Protein 3EUS (pdb70)

Organism: Ruegeria pomeroyi (strain ATCC 700808 / DSM 15171 / DSS-3) (NCBI:txid246200)

Radius of gyration: 15.26 Å; Cα contacts (8 Å, |Δi|>4): 222; chains: 2; bounding box: 38×33×38 Å

B-factor: mean 22.23, std 8.75, range [7.31, 57.1]

CATH classification: 1.10.260.40

Structure (mmCIF, N/CA/C/O backbone):
data_3EUS
#
_entry.id   3EUS
#
_cell.length_a   40.164
_cell.length_b   60.641
_cell.length_c   68.506
_cell.angle_alpha   90.00
_cell.angle_beta   90.00
_cell.angle_gamma   90.00
#
_symmetry.space_group_name_H-M   'P 21 21 21'
#
loop_
_entity.id
_entity.type
_entity.pdbx_description
1 polymer 'DNA-binding protein'
2 water water
#
loop_
_atom_site.group_PDB
_atom_site.id
_atom_site.type_symbol
_atom_site.label_atom_id
_atom_site.label_alt_id
_atom_site.label_comp_id
_atom_site.label_asym_id
_atom_site.label_entity_id
_atom_site.label_seq_id
_atom_site.pdbx_PDB_ins_code
_atom_site.Cartn_x
_atom_site.Cartn_y
_atom_site.Cartn_z
_atom_site.occupancy
_atom_site.B_iso_or_equiv
_atom_site.auth_seq_id
_atom_site.auth_comp_id
_atom_site.auth_asym_id
_atom_site.auth_atom_id
_atom_site.pdbx_PDB_model_num
ATOM 1 N N . GLN A 1 1 ? -14.719 41.747 11.556 1.00 32.20 -1 GLN A N 1
ATOM 2 C CA . GLN A 1 1 ? -14.167 43.086 11.164 1.00 31.87 -1 GLN A CA 1
ATOM 3 C C . GLN A 1 1 ? -14.136 44.196 12.223 1.00 32.23 -1 GLN A C 1
ATOM 4 O O . GLN A 1 1 ? -13.594 45.282 11.955 1.00 31.04 -1 GLN A O 1
ATOM 10 N N . ALA A 1 2 ? -14.648 43.917 13.423 1.00 32.30 0 ALA A N 1
ATOM 11 C CA . ALA A 1 2 ? -14.318 44.763 14.578 1.00 32.85 0 ALA A CA 1
ATOM 12 C C . ALA A 1 2 ? -12.790 45.016 14.588 1.00 33.20 0 ALA A C 1
ATOM 13 O O . ALA A 1 2 ? -12.338 46.141 14.806 1.00 33.60 0 ALA A O 1
ATOM 15 N N . MET A 1 3 ? -12.017 43.966 14.307 1.00 33.50 1 MET A N 1
ATOM 16 C CA . MET A 1 3 ? -10.546 44.052 14.305 1.00 34.14 1 MET A CA 1
ATOM 17 C C . MET A 1 3 ? -9.944 45.080 13.314 1.00 33.15 1 MET A C 1
ATOM 18 O O . MET A 1 3 ? -8.901 45.722 13.629 1.00 31.91 1 MET A O 1
ATOM 23 N N . THR A 1 4 ? -10.556 45.252 12.129 1.00 31.70 2 THR A N 1
ATOM 24 C CA . THR A 1 4 ? -9.854 46.036 11.071 1.00 31.14 2 THR A CA 1
ATOM 25 C C . THR A 1 4 ? -9.744 47.511 11.425 1.00 31.21 2 THR A C 1
ATOM 26 O O . THR A 1 4 ? -8.908 48.211 10.856 1.00 30.53 2 THR A O 1
ATOM 30 N N . LYS A 1 5 ? -10.582 47.965 12.373 1.00 31.61 3 LYS A N 1
ATOM 31 C CA . LYS A 1 5 ? -10.434 49.305 12.971 1.00 32.04 3 LYS A CA 1
ATOM 32 C C . LYS A 1 5 ? -9.025 49.472 13.644 1.00 32.61 3 LYS A C 1
ATOM 33 O O . LYS A 1 5 ? -8.498 50.586 13.707 1.00 33.14 3 LY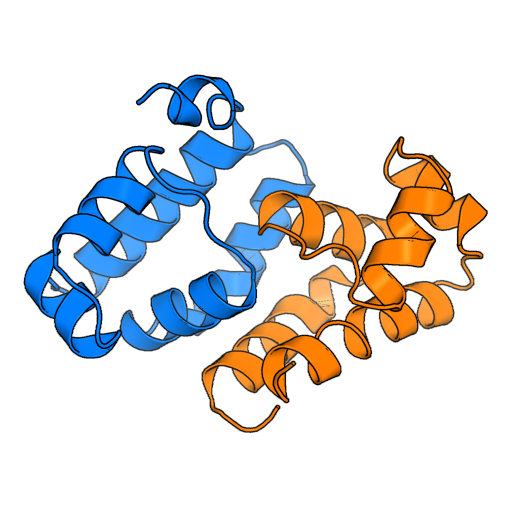S A O 1
ATOM 39 N N . THR A 1 6 ? -8.438 48.369 14.124 1.00 32.85 4 THR A N 1
ATOM 40 C CA . THR A 1 6 ? -7.030 48.301 14.641 1.00 34.30 4 THR A CA 1
ATOM 41 C C . THR A 1 6 ? -5.946 48.173 13.541 1.00 33.72 4 THR A C 1
ATOM 42 O O . THR A 1 6 ? -4.741 48.216 13.829 1.00 34.58 4 THR A O 1
ATOM 46 N N . LEU A 1 7 ? -6.381 47.966 12.297 1.00 32.95 5 LEU A N 1
ATOM 47 C CA . LEU A 1 7 ? -5.496 47.566 11.210 1.00 31.58 5 LEU A CA 1
ATOM 48 C C . LEU A 1 7 ? -5.663 48.523 10.050 1.00 30.93 5 LEU A C 1
ATOM 49 O O . LEU A 1 7 ? -5.577 48.120 8.899 1.00 31.52 5 LEU A O 1
ATOM 54 N N . ARG A 1 8 ? -5.919 49.792 10.362 1.00 29.59 6 ARG A N 1
ATOM 55 C CA . ARG A 1 8 ? -6.238 50.814 9.342 1.00 28.81 6 ARG A CA 1
ATOM 56 C C . ARG A 1 8 ? -5.086 51.757 9.034 1.00 26.65 6 ARG A C 1
ATOM 57 O O . ARG A 1 8 ? -5.253 52.681 8.264 1.00 26.78 6 ARG A O 1
ATOM 65 N N . THR A 1 9 ? -3.921 51.579 9.644 1.00 24.34 7 THR A N 1
ATOM 66 C CA . THR A 1 9 ? -2.857 52.540 9.395 1.00 23.27 7 THR A CA 1
ATOM 67 C C . THR A 1 9 ? -2.289 52.257 8.003 1.00 21.74 7 THR A C 1
ATOM 68 O O . THR A 1 9 ? -2.420 51.123 7.485 1.00 20.58 7 THR A O 1
ATOM 72 N N . PRO A 1 10 ? -1.646 53.244 7.414 1.00 21.11 8 PRO A N 1
ATOM 73 C CA . PRO A 1 10 ? -0.928 53.079 6.172 1.00 20.37 8 PRO A CA 1
ATOM 74 C C . PRO A 1 10 ? 0.001 51.885 6.184 1.00 19.00 8 PRO A C 1
ATOM 75 O O . PRO A 1 10 ? 0.161 51.212 5.152 1.00 17.04 8 PRO A O 1
ATOM 79 N N . GLU A 1 11 ? 0.629 51.621 7.339 1.00 18.55 9 GLU A N 1
ATOM 80 C CA . GLU A 1 11 ? 1.575 50.513 7.424 1.00 18.30 9 GLU A CA 1
ATOM 81 C C . GLU A 1 11 ? 0.898 49.134 7.306 1.00 18.73 9 GLU A C 1
ATOM 82 O O . GLU A 1 11 ? 1.398 48.236 6.640 1.00 16.57 9 GLU A O 1
ATOM 88 N N . HIS A 1 12 ? -0.249 48.981 7.938 1.00 19.21 10 HIS A N 1
ATOM 89 C CA . HIS A 1 12 ? -1.016 47.728 7.837 1.00 20.06 10 HIS A CA 1
ATOM 90 C C . HIS A 1 12 ? -1.523 47.497 6.436 1.00 19.70 10 HIS A C 1
ATOM 91 O O . HIS A 1 12 ? -1.477 46.373 5.921 1.00 19.16 10 HIS A O 1
ATOM 98 N N . VAL A 1 13 ? -2.034 48.556 5.838 1.00 17.96 11 VAL A N 1
ATOM 99 C CA . VAL A 1 13 ? -2.572 48.457 4.483 1.00 18.17 11 VAL A CA 1
ATOM 100 C C . VAL A 1 13 ? -1.437 48.025 3.524 1.00 17.57 11 VAL A C 1
ATOM 101 O O . VAL A 1 13 ? -1.573 47.110 2.722 1.00 16.45 11 VAL A O 1
ATOM 105 N N . TYR A 1 14 ? -0.282 48.650 3.673 1.00 16.42 12 TYR A N 1
ATOM 106 C CA . TYR A 1 14 ? 0.921 48.258 2.880 1.00 15.99 12 TYR A CA 1
ATOM 107 C C . TYR A 1 14 ? 1.354 46.819 3.144 1.00 15.46 12 TYR A C 1
ATOM 108 O O . TYR A 1 14 ? 1.625 46.070 2.228 1.00 14.50 12 TYR A O 1
ATOM 117 N N . LEU A 1 15 ? 1.442 46.421 4.399 1.00 14.81 13 LEU A N 1
ATOM 118 C CA . LEU A 1 15 ? 1.897 45.097 4.741 1.00 13.98 13 LEU A CA 1
ATOM 119 C C . LEU A 1 15 ? 0.958 44.097 4.065 1.00 14.77 13 LEU A C 1
ATOM 120 O O . LEU A 1 15 ? 1.389 43.128 3.426 1.00 12.15 13 LEU A O 1
ATOM 125 N N . CYS A 1 16 ? -0.334 44.402 4.129 1.00 13.96 14 CYS A N 1
ATOM 126 C CA . CYS A 1 16 ? -1.313 43.477 3.616 1.00 15.32 14 CYS A CA 1
ATOM 127 C C . CYS A 1 16 ? -1.189 43.362 2.134 1.00 13.89 14 CYS A C 1
ATOM 128 O O . CYS A 1 16 ? -1.340 42.262 1.604 1.00 13.58 14 CYS A O 1
ATOM 131 N N . GLN A 1 17 ? -0.938 44.486 1.467 1.00 14.37 15 GLN A N 1
ATOM 132 C CA . GLN A 1 17 ? -0.706 44.471 0.043 1.00 13.64 15 GLN A CA 1
ATOM 133 C C . GLN A 1 17 ? 0.482 43.556 -0.292 1.00 13.91 15 GLN A C 1
ATOM 134 O O . GLN A 1 17 ? 0.441 42.765 -1.245 1.00 13.19 15 GLN A O 1
ATOM 140 N N . ARG A 1 18 ? 1.569 43.719 0.433 1.00 14.70 16 ARG A N 1
ATOM 141 C CA . ARG A 1 18 ? 2.773 42.885 0.204 1.00 13.40 16 ARG A CA 1
ATOM 142 C C . ARG A 1 18 ? 2.534 41.423 0.522 1.00 12.87 16 ARG A C 1
ATOM 143 O O . ARG A 1 18 ? 3.075 40.566 -0.194 1.00 13.29 16 ARG A O 1
ATOM 151 N N . LEU A 1 19 ? 1.741 41.120 1.543 1.00 11.81 17 LEU A N 1
ATOM 152 C CA . LEU A 1 19 ? 1.440 39.701 1.862 1.00 12.90 17 LEU A CA 1
ATOM 153 C C . LEU A 1 19 ? 0.694 39.078 0.703 1.00 11.76 17 LEU A C 1
ATOM 154 O O . LEU A 1 19 ? 1.015 37.966 0.209 1.00 11.39 17 LEU A O 1
ATOM 159 N N . ARG A 1 20 ? -0.301 39.801 0.225 1.00 12.05 18 ARG A N 1
ATOM 160 C CA . ARG A 1 20 ? -1.104 39.297 -0.887 1.00 11.55 18 ARG A CA 1
ATOM 161 C C . ARG A 1 20 ? -0.253 39.185 -2.145 1.00 12.01 18 ARG A C 1
ATOM 162 O O . ARG A 1 20 ? -0.378 38.218 -2.896 1.00 13.22 18 ARG A O 1
ATOM 170 N N . GLN A 1 21 ? 0.559 40.200 -2.436 1.00 12.84 19 GLN A N 1
ATOM 171 C CA . GLN A 1 21 ? 1.327 40.180 -3.674 1.00 14.32 19 GLN A CA 1
ATOM 172 C C . GLN A 1 21 ? 2.395 39.066 -3.652 1.00 15.04 19 GLN A C 1
ATOM 173 O O . GLN A 1 21 ? 2.618 38.410 -4.684 1.00 15.25 19 GLN A O 1
ATOM 179 N N . ALA A 1 22 ? 2.986 38.795 -2.474 1.00 14.88 20 ALA A N 1
ATOM 180 C CA . ALA A 1 22 ? 3.862 37.632 -2.341 1.00 13.91 20 ALA A CA 1
ATOM 181 C C . ALA A 1 22 ? 3.133 36.339 -2.734 1.00 13.17 20 ALA A C 1
ATOM 182 O O . ALA A 1 22 ? 3.679 35.486 -3.452 1.00 14.95 20 ALA A O 1
ATOM 184 N N . ARG A 1 23 ? 1.900 36.167 -2.266 1.00 13.32 21 ARG A N 1
ATOM 185 C CA . ARG A 1 23 ? 1.156 34.964 -2.551 1.00 11.81 21 ARG A CA 1
ATOM 186 C C . ARG A 1 23 ? 0.854 34.856 -4.028 1.00 13.49 21 ARG A C 1
ATOM 187 O O . ARG A 1 23 ? 1.025 33.807 -4.614 1.00 14.45 21 ARG A O 1
ATOM 195 N N . LEU A 1 24 ? 0.332 35.945 -4.586 1.00 14.83 22 LEU A N 1
ATOM 196 C CA . LEU A 1 24 ? -0.052 36.007 -5.994 1.00 15.05 22 LEU A CA 1
ATOM 197 C C . LEU A 1 24 ? 1.188 35.838 -6.854 1.00 16.32 22 LEU A C 1
ATOM 198 O O . LEU A 1 24 ? 1.112 35.138 -7.876 1.00 14.61 22 LEU A O 1
ATOM 203 N N . ASP A 1 25 ? 2.311 36.453 -6.447 1.00 17.06 23 ASP A N 1
AT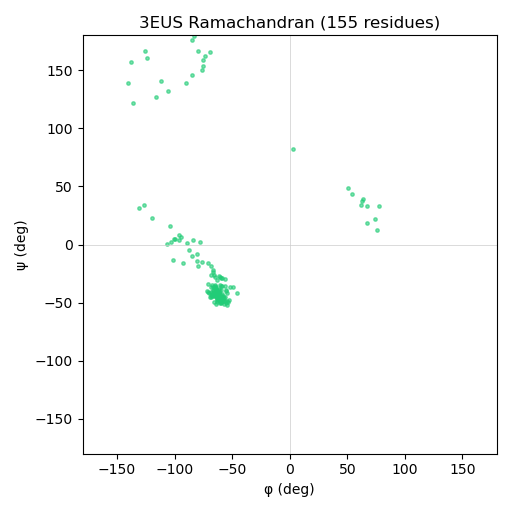OM 204 C CA . ASP A 1 25 ? 3.604 36.255 -7.172 1.00 18.08 23 ASP A CA 1
ATOM 205 C C . ASP A 1 25 ? 4.124 34.805 -7.185 1.00 18.01 23 ASP A C 1
ATOM 206 O O . ASP A 1 25 ? 4.811 34.417 -8.136 1.00 18.47 23 ASP A O 1
ATOM 211 N N . ALA A 1 26 ? 3.762 34.009 -6.176 1.00 15.81 24 ALA A N 1
ATOM 212 C CA . ALA A 1 26 ? 4.135 32.588 -6.102 1.00 15.76 24 ALA A CA 1
ATOM 213 C C . ALA A 1 26 ? 3.142 31.697 -6.811 1.00 14.92 24 ALA A C 1
ATOM 214 O O . ALA A 1 26 ? 3.326 30.481 -6.882 1.00 14.38 24 ALA A O 1
ATOM 216 N N . GLY A 1 27 ? 2.059 32.281 -7.305 1.00 14.83 25 GLY A N 1
ATOM 217 C CA . GLY A 1 27 ? 1.083 31.548 -8.064 1.00 15.10 25 GLY A CA 1
ATOM 218 C C . GLY A 1 27 ? 0.164 30.712 -7.217 1.00 14.93 25 GLY A C 1
ATOM 219 O O . GLY A 1 27 ? -0.276 29.654 -7.678 1.00 14.76 25 GLY A O 1
ATOM 220 N N . LEU A 1 28 ? -0.146 31.192 -6.009 1.00 14.09 26 LEU A N 1
ATOM 221 C CA . LEU A 1 28 ? -0.919 30.456 -5.024 1.00 14.35 26 LEU A CA 1
ATOM 222 C C . LEU A 1 28 ? -2.261 31.106 -4.822 1.00 14.29 26 LEU A C 1
ATOM 223 O O . LEU A 1 28 ? -2.330 32.337 -4.737 1.00 15.05 26 LEU A O 1
ATOM 228 N N . THR A 1 29 ? -3.304 30.270 -4.677 1.00 15.20 27 THR A N 1
ATOM 229 C CA . THR A 1 29 ? -4.604 30.740 -4.275 1.00 15.41 27 THR A CA 1
ATOM 230 C C . THR A 1 29 ? -4.541 30.928 -2.772 1.00 16.40 27 THR A C 1
ATOM 231 O O . THR A 1 29 ? -3.628 30.428 -2.131 1.00 16.08 27 THR A O 1
ATOM 235 N N . GLN A 1 30 ? -5.518 31.604 -2.187 1.00 16.06 28 GLN A N 1
ATOM 236 C CA . GLN A 1 30 ? -5.566 31.639 -0.735 1.00 16.37 28 GLN A CA 1
ATOM 237 C C . GLN A 1 30 ? -5.569 30.219 -0.092 1.00 16.67 28 GLN A C 1
ATOM 238 O O . GLN A 1 30 ? -4.856 29.987 0.889 1.00 16.58 28 GLN A O 1
ATOM 244 N N . ALA A 1 31 ? -6.327 29.291 -0.682 1.00 17.36 29 ALA A N 1
ATOM 245 C CA . ALA A 1 31 ? -6.381 27.903 -0.217 1.00 17.98 29 ALA A CA 1
ATOM 246 C C . ALA A 1 31 ? -5.015 27.206 -0.238 1.00 17.32 29 ALA A C 1
ATOM 247 O O . ALA A 1 31 ? -4.683 26.483 0.713 1.00 16.88 29 ALA A O 1
ATOM 249 N N . ASP A 1 32 ? -4.287 27.402 -1.346 1.00 16.82 30 ASP A N 1
ATOM 250 C CA . ASP A 1 32 ? -2.969 26.789 -1.599 1.00 17.17 30 ASP A CA 1
ATOM 251 C C . ASP A 1 32 ? -1.971 27.244 -0.534 1.00 16.02 30 ASP A C 1
ATOM 252 O O . ASP A 1 32 ? -1.219 26.436 0.031 1.00 16.98 30 ASP A O 1
ATOM 257 N N . LEU A 1 33 ? -2.001 28.550 -0.251 1.00 16.01 31 LEU A N 1
ATOM 258 C CA . LEU A 1 33 ? -1.113 29.139 0.724 1.00 14.77 31 LEU A CA 1
ATOM 259 C C . LEU A 1 33 ? -1.497 28.638 2.117 1.00 14.40 31 LEU A C 1
ATOM 260 O O . LEU A 1 33 ? -0.608 28.262 2.898 1.00 12.86 31 LEU A O 1
ATOM 265 N N . ALA A 1 34 ? -2.794 28.631 2.436 1.00 13.91 32 ALA A N 1
ATOM 266 C CA . ALA A 1 34 ? -3.229 28.178 3.755 1.00 14.82 32 ALA A CA 1
ATOM 267 C C . ALA A 1 34 ? -2.796 26.716 3.982 1.00 14.64 32 ALA A C 1
ATOM 268 O O . ALA A 1 34 ? -2.344 26.368 5.063 1.00 15.95 32 ALA A O 1
ATOM 270 N N . GLU A 1 35 ? -2.883 25.909 2.943 1.00 15.78 33 GLU A N 1
ATOM 271 C CA . GLU A 1 35 ? -2.526 24.479 3.045 1.00 15.90 33 GLU A CA 1
ATOM 272 C C . GLU A 1 35 ? -1.039 24.394 3.421 1.00 15.74 33 GLU A C 1
ATOM 273 O O . GLU A 1 35 ? -0.641 23.644 4.344 1.00 15.07 33 GLU A O 1
ATOM 279 N N . ARG A 1 36 ? -0.221 25.226 2.776 1.00 15.19 34 ARG A N 1
ATOM 280 C CA . ARG A 1 36 ? 1.219 25.240 3.059 1.00 16.64 34 ARG A CA 1
ATOM 281 C C . ARG A 1 36 ? 1.525 25.717 4.469 1.00 17.17 34 ARG A C 1
ATOM 282 O O . ARG A 1 36 ? 2.545 25.316 5.034 1.00 18.75 34 ARG A O 1
ATOM 290 N N . LEU A 1 37 ? 0.628 26.531 5.037 1.00 15.26 35 LEU A N 1
ATOM 291 C CA . LEU A 1 37 ? 0.808 27.045 6.376 1.00 15.06 35 LEU A CA 1
ATOM 292 C C . LEU A 1 37 ? 0.067 26.210 7.414 1.00 16.23 35 LEU A C 1
ATOM 293 O O . LEU A 1 37 ? 0.106 26.599 8.586 1.00 15.95 35 LEU A O 1
ATOM 298 N N . ASP A 1 38 ? -0.559 25.098 6.992 1.00 16.49 36 ASP A N 1
ATOM 299 C CA . ASP A 1 38 ? -1.378 24.237 7.840 1.00 18.98 36 ASP A CA 1
ATOM 300 C C . ASP A 1 38 ? -2.494 25.033 8.572 1.00 19.11 36 ASP A C 1
ATOM 301 O O . ASP A 1 38 ? -2.793 24.821 9.778 1.00 20.10 36 ASP A O 1
ATOM 306 N N . LYS A 1 39 ? -3.111 25.906 7.784 1.00 18.01 37 LYS A N 1
ATOM 307 C CA . LYS A 1 39 ? -4.164 26.818 8.201 1.00 17.48 37 LYS A CA 1
ATOM 308 C C . LYS A 1 39 ? -5.370 26.625 7.351 1.00 17.15 37 LYS A C 1
ATOM 309 O O . LYS A 1 39 ? -5.276 26.107 6.212 1.00 13.82 37 LYS A O 1
ATOM 315 N N . PRO A 1 40 ? -6.546 27.085 7.865 1.00 17.74 38 PRO A N 1
ATOM 316 C CA . PRO A 1 40 ? -7.748 27.112 7.062 1.00 18.00 38 PRO A CA 1
ATOM 317 C C . PRO A 1 40 ? -7.678 28.270 6.069 1.00 18.61 38 PRO A C 1
ATOM 318 O O . PRO A 1 40 ? -6.982 29.220 6.345 1.00 16.61 38 PRO A O 1
ATOM 322 N N . GLN A 1 41 ? -8.362 28.170 4.940 1.00 19.39 39 GLN A N 1
ATOM 323 C CA . GLN A 1 41 ? -8.336 29.240 3.937 1.00 20.99 39 GLN A CA 1
ATOM 324 C C . GLN A 1 41 ? -8.673 30.614 4.529 1.00 21.05 39 GLN A C 1
ATOM 325 O O . GLN A 1 41 ? -8.105 31.652 4.116 1.00 21.41 39 GLN A O 1
ATOM 331 N N . SER A 1 42 ? -9.606 30.612 5.484 1.00 21.21 40 SER A N 1
ATOM 332 C CA . SER A 1 42 ? -10.057 31.831 6.187 1.00 20.83 40 SER A CA 1
ATOM 333 C C . SER A 1 42 ? -8.936 32.603 6.863 1.00 20.21 40 SER A C 1
ATOM 334 O O . SER A 1 42 ? -8.997 33.825 6.948 1.00 20.13 40 SER A O 1
ATOM 337 N N . PHE A 1 43 ? -7.879 31.914 7.292 1.00 19.78 41 PHE A N 1
ATOM 338 C CA . PHE A 1 43 ? -6.722 32.590 7.848 1.00 18.13 41 PHE A CA 1
ATOM 339 C C . PHE A 1 43 ? -6.066 33.534 6.858 1.00 17.56 41 PHE A C 1
ATOM 340 O O . PHE A 1 43 ? -5.850 34.710 7.181 1.00 15.21 41 PHE A O 1
ATOM 348 N N . VAL A 1 44 ? -5.803 33.025 5.654 1.00 17.21 42 VAL A N 1
ATOM 349 C CA . VAL A 1 44 ? -5.215 33.804 4.583 1.00 16.47 42 VAL A CA 1
ATOM 350 C C . VAL A 1 44 ? -6.150 34.952 4.165 1.00 17.58 42 VAL A C 1
ATOM 351 O O . VAL A 1 44 ? -5.697 36.096 4.093 1.00 16.36 42 VAL A O 1
ATOM 355 N N . ALA A 1 45 ? -7.417 34.650 3.929 1.00 18.03 43 ALA A N 1
ATOM 356 C CA . ALA A 1 45 ? -8.376 35.716 3.550 1.00 18.83 43 ALA A CA 1
ATOM 357 C C . ALA A 1 45 ? -8.432 36.811 4.617 1.00 19.04 43 ALA A C 1
ATOM 358 O O . ALA A 1 45 ? -8.413 38.020 4.294 1.00 20.80 43 ALA A O 1
ATOM 360 N N . LYS A 1 46 ? -8.509 36.407 5.871 1.00 17.82 44 LYS A N 1
ATOM 361 C CA . LYS A 1 46 ? -8.631 37.356 6.955 1.00 19.09 44 LYS A CA 1
ATOM 362 C C . LYS A 1 46 ? -7.391 38.205 7.135 1.00 18.05 44 LYS A C 1
ATOM 363 O O . LYS A 1 46 ? -7.489 39.428 7.340 1.00 18.36 44 LYS A O 1
ATOM 369 N N . VAL A 1 47 ? -6.209 37.596 7.055 1.00 17.54 45 VAL A N 1
ATOM 370 C CA . VAL A 1 47 ? -5.008 38.393 7.153 1.00 16.80 45 VAL A CA 1
ATOM 371 C C . VAL A 1 47 ? -4.934 39.451 6.036 1.00 17.02 45 VAL A C 1
ATOM 372 O O . VAL A 1 47 ? -4.559 40.608 6.276 1.00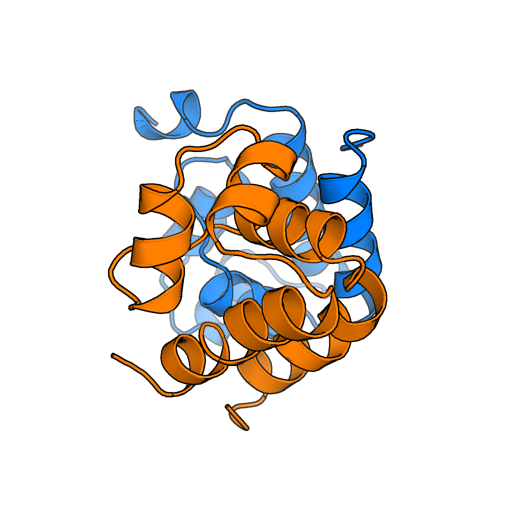 18.57 45 VAL A O 1
ATOM 376 N N . GLU A 1 48 ? -5.207 39.041 4.811 1.00 16.88 46 GLU A N 1
ATOM 377 C CA . GLU A 1 48 ? -5.128 39.936 3.652 1.00 17.74 46 GLU A CA 1
ATOM 378 C C . GLU A 1 48 ? -6.096 41.128 3.647 1.00 19.24 46 GLU A C 1
ATOM 379 O O . GLU A 1 48 ? -5.786 42.196 3.070 1.00 21.59 46 GLU A O 1
ATOM 385 N N . THR A 1 49 ? -7.255 40.943 4.259 1.00 19.72 47 THR A N 1
ATOM 386 C CA . THR A 1 49 ? -8.278 41.963 4.320 1.00 19.60 47 THR A CA 1
ATOM 387 C C . THR A 1 49 ? -8.342 42.638 5.697 1.00 19.34 47 THR A C 1
ATOM 388 O O . THR A 1 49 ? -9.332 43.295 6.025 1.00 18.29 47 THR A O 1
ATOM 392 N N . ARG A 1 50 ? -7.283 42.459 6.495 1.00 20.77 48 ARG A N 1
ATOM 393 C CA . ARG A 1 50 ? -7.050 43.206 7.722 1.00 22.10 48 ARG A CA 1
ATOM 394 C C . ARG A 1 50 ? -8.126 42.837 8.764 1.00 24.06 48 ARG A C 1
ATOM 395 O O . ARG A 1 50 ? -8.628 43.680 9.521 1.00 24.76 48 ARG A O 1
ATOM 403 N N . GLU A 1 51 ? -8.541 41.583 8.696 1.00 25.52 49 GLU A N 1
ATOM 404 C CA . GLU A 1 51 ? -9.517 40.989 9.606 1.00 26.55 49 GLU A CA 1
ATOM 405 C C . GLU A 1 51 ? -8.852 40.108 10.683 1.00 28.95 49 GLU A C 1
ATOM 406 O O . GLU A 1 51 ? -9.532 39.686 11.639 1.00 29.36 49 GLU A O 1
ATOM 412 N N . ARG A 1 52 ? -7.567 39.796 10.474 1.00 29.95 50 ARG A N 1
ATOM 413 C CA . ARG A 1 52 ? -6.720 39.142 11.479 1.00 31.42 50 ARG A CA 1
ATOM 414 C C . ARG A 1 52 ? -5.326 39.728 11.474 1.00 32.11 50 ARG A C 1
ATOM 415 O O . ARG A 1 52 ? -4.749 39.995 10.430 1.00 30.82 50 ARG A O 1
ATOM 423 N N . ARG A 1 53 ? -4.790 39.922 12.673 1.00 32.72 51 ARG A N 1
ATOM 424 C CA . ARG A 1 53 ? -3.459 40.428 12.889 1.00 32.80 51 ARG A CA 1
ATOM 425 C C . ARG A 1 53 ? -2.392 39.328 12.623 1.00 31.15 51 ARG A C 1
ATOM 426 O O . ARG A 1 53 ? -2.680 38.140 12.768 1.00 31.76 51 ARG A O 1
ATOM 434 N N . LEU A 1 54 ? -1.192 39.726 12.191 1.00 29.08 52 LEU A N 1
ATOM 435 C CA . LEU A 1 54 ? -0.090 38.760 11.937 1.00 27.65 52 LEU A CA 1
ATOM 436 C C . LEU A 1 54 ? 1.063 39.022 12.889 1.00 24.65 52 LEU A C 1
ATOM 437 O O . LEU A 1 54 ? 1.551 40.131 12.972 1.00 24.90 52 LEU A O 1
ATOM 442 N N . ASP A 1 55 ? 1.545 38.022 13.630 1.00 24.05 53 ASP A N 1
ATOM 443 C CA . ASP A 1 55 ? 2.760 38.231 14.384 1.00 22.93 53 ASP A CA 1
ATOM 444 C C . ASP A 1 55 ? 4.009 37.969 13.501 1.00 23.04 53 ASP A C 1
ATOM 445 O O . ASP A 1 55 ? 3.872 37.621 12.319 1.00 20.40 53 ASP A O 1
ATOM 450 N N . VAL A 1 56 ? 5.204 38.206 14.041 1.00 22.80 54 VAL A N 1
ATOM 451 C CA . VAL A 1 56 ? 6.446 38.079 13.269 1.00 21.95 54 VAL A CA 1
ATOM 452 C C . VAL A 1 56 ? 6.693 36.638 12.812 1.00 22.37 54 VAL A C 1
ATOM 453 O O . VAL A 1 56 ? 7.195 36.410 11.713 1.00 20.62 54 VAL A O 1
ATOM 457 N N . ILE A 1 57 ? 6.365 35.661 13.667 1.00 19.63 55 ILE A N 1
ATOM 458 C CA . ILE A 1 57 ? 6.662 34.281 13.383 1.00 20.55 55 ILE A CA 1
ATOM 459 C C . ILE A 1 57 ? 5.724 33.843 12.231 1.00 19.79 55 ILE A C 1
ATOM 460 O O . ILE A 1 57 ? 6.178 33.170 11.268 1.00 16.81 55 ILE A O 1
ATOM 465 N N . GLU A 1 58 ? 4.453 34.261 12.305 1.00 18.01 56 GLU A N 1
ATOM 466 C CA . GLU A 1 58 ? 3.458 33.954 11.251 1.00 18.10 56 GLU A CA 1
ATOM 467 C C . GLU A 1 58 ? 3.937 34.638 9.939 1.00 16.09 56 GLU A C 1
ATOM 468 O O . GLU A 1 58 ? 3.842 34.053 8.869 1.00 15.76 56 GLU A O 1
ATOM 474 N N . PHE A 1 59 ? 4.449 35.871 10.021 1.00 16.93 57 PHE A N 1
ATOM 475 C CA . PHE A 1 59 ? 4.974 36.560 8.849 1.00 16.74 57 PHE A CA 1
ATOM 476 C C . PHE A 1 59 ? 6.114 35.784 8.222 1.00 16.49 57 PHE A C 1
ATOM 477 O O . PHE A 1 59 ? 6.191 35.643 6.993 1.00 15.81 57 PHE A O 1
ATOM 485 N N . ALA A 1 60 ? 7.086 35.378 9.034 1.00 16.28 58 ALA A N 1
ATOM 486 C CA . ALA A 1 60 ? 8.200 34.583 8.540 1.00 16.33 58 ALA A CA 1
ATOM 487 C C . ALA A 1 60 ? 7.686 33.362 7.792 1.00 15.60 58 ALA A C 1
ATOM 488 O O . ALA A 1 60 ? 8.174 33.047 6.692 1.00 15.67 58 ALA A O 1
ATOM 490 N N . LYS A 1 61 ? 6.731 32.630 8.378 1.00 15.93 59 LYS A N 1
ATOM 491 C CA . LYS A 1 61 ? 6.274 31.419 7.746 1.00 15.79 59 LYS A CA 1
ATOM 492 C C . LYS A 1 61 ? 5.535 31.706 6.417 1.00 13.40 59 LYS A C 1
ATOM 493 O O . LYS A 1 61 ? 5.655 30.967 5.444 1.00 14.41 59 LYS A O 1
ATOM 499 N N . TRP A 1 62 ? 4.734 32.733 6.424 1.00 13.59 60 TRP A N 1
ATOM 500 C CA . TRP A 1 62 ? 3.945 33.167 5.209 1.00 13.15 60 TRP A CA 1
ATOM 501 C C . TRP A 1 62 ? 4.942 33.502 4.095 1.00 12.80 60 TRP A C 1
ATOM 502 O O . TRP A 1 62 ? 4.815 33.056 2.961 1.00 12.86 60 TRP A O 1
ATOM 513 N N . MET A 1 63 ? 5.944 34.326 4.408 1.00 14.40 61 MET A N 1
ATOM 514 C CA . MET A 1 63 ? 6.875 34.758 3.386 1.00 13.23 61 MET A CA 1
ATOM 515 C C . MET A 1 63 ? 7.704 33.595 2.858 1.00 14.14 61 MET A C 1
ATOM 516 O O . MET A 1 63 ? 7.936 33.506 1.684 1.00 13.42 61 MET A O 1
ATOM 521 N N . ALA A 1 64 ? 8.121 32.687 3.732 1.00 13.98 62 ALA A N 1
ATOM 522 C CA . ALA A 1 64 ? 8.805 31.482 3.302 1.00 14.10 62 ALA A CA 1
ATOM 523 C C . ALA A 1 64 ? 7.954 30.586 2.437 1.00 12.45 62 ALA A C 1
ATOM 524 O O . ALA A 1 64 ? 8.470 30.000 1.465 1.00 12.94 62 ALA A O 1
ATOM 526 N N . ALA A 1 65 ? 6.692 30.453 2.775 1.00 13.22 63 ALA A N 1
ATOM 527 C CA . ALA A 1 65 ? 5.753 29.629 1.970 1.00 14.47 63 ALA A CA 1
ATOM 528 C C . ALA A 1 65 ? 5.504 30.237 0.597 1.00 13.84 63 ALA A C 1
ATOM 529 O O . ALA A 1 65 ? 5.165 29.516 -0.335 1.00 14.23 63 ALA A O 1
ATOM 531 N N . CYS A 1 66 ? 5.701 31.545 0.481 1.00 15.08 64 CYS A N 1
ATOM 532 C CA . CYS A 1 66 ? 5.564 32.262 -0.794 1.00 14.91 64 CYS A CA 1
ATOM 533 C C . CYS A 1 66 ? 6.891 32.425 -1.472 1.00 14.89 64 CYS A C 1
ATOM 534 O O . CYS A 1 66 ? 6.949 33.100 -2.477 1.00 16.72 64 CYS A O 1
ATOM 537 N N . GLU A 1 67 ? 7.942 31.793 -0.960 1.00 14.91 65 GLU A N 1
ATOM 538 C CA . GLU A 1 67 ? 9.310 31.921 -1.518 1.00 16.37 65 GLU A CA 1
ATOM 539 C C . GLU A 1 67 ? 9.667 33.402 -1.680 1.00 16.07 65 GLU A C 1
ATOM 540 O O . GLU A 1 67 ? 10.093 33.858 -2.735 1.00 15.64 65 GLU A O 1
ATOM 546 N N . GLY A 1 68 ? 9.432 34.170 -0.630 1.00 14.65 66 GLY A N 1
ATOM 547 C CA . GLY A 1 68 ? 9.665 35.601 -0.697 1.00 15.52 66 GLY A CA 1
ATOM 548 C C . GLY A 1 68 ? 10.474 36.077 0.466 1.00 14.66 66 GLY A C 1
ATOM 549 O O . GLY A 1 68 ? 10.384 37.250 0.838 1.00 15.23 66 GLY A O 1
ATOM 550 N N . LEU A 1 69 ? 11.362 35.231 0.967 1.00 14.82 67 LEU A N 1
ATOM 551 C CA . LEU A 1 69 ? 12.224 35.661 2.084 1.00 15.07 67 LEU A CA 1
ATOM 552 C C . LEU A 1 69 ? 13.194 36.743 1.547 1.00 15.75 67 LEU A C 1
ATOM 553 O O . LEU A 1 69 ? 13.555 37.653 2.277 1.00 17.42 67 LEU A O 1
ATOM 558 N N . ASP A 1 70 ? 13.476 36.708 0.248 1.00 14.69 68 ASP A N 1
ATOM 559 C CA . ASP A 1 70 ? 14.327 37.759 -0.389 1.00 15.74 68 ASP A CA 1
ATOM 560 C C . ASP A 1 70 ? 13.812 39.223 -0.321 1.00 16.20 68 ASP A C 1
ATOM 561 O O . ASP A 1 70 ? 14.652 40.159 -0.345 1.00 17.09 68 ASP A O 1
ATOM 566 N N . VAL A 1 71 ? 12.502 39.412 -0.243 1.00 15.19 69 VAL A N 1
ATOM 567 C CA . VAL A 1 71 ? 11.909 40.753 -0.150 1.00 15.29 69 VAL A CA 1
ATOM 568 C C . VAL A 1 71 ? 11.488 41.163 1.266 1.00 15.52 69 VAL A C 1
ATOM 569 O O . VAL A 1 71 ? 10.991 42.284 1.478 1.00 15.05 69 VAL A O 1
ATOM 573 N N . VAL A 1 72 ? 11.792 40.314 2.238 1.00 16.25 70 VAL A N 1
ATOM 574 C CA . VAL A 1 72 ? 11.491 40.610 3.645 1.00 16.81 70 VAL A CA 1
ATOM 575 C C . VAL A 1 72 ? 12.153 41.958 4.062 1.00 17.51 70 VAL A C 1
ATOM 576 O O . VAL A 1 72 ? 11.509 42.820 4.652 1.00 18.85 70 VAL A O 1
ATOM 580 N N . SER A 1 73 ? 13.449 42.124 3.746 1.00 17.45 71 SER A N 1
ATOM 581 C CA . SER A 1 73 ? 14.172 43.314 4.202 1.00 17.28 71 SER A CA 1
ATOM 582 C C . SER A 1 73 ? 13.494 44.592 3.649 1.00 16.16 71 SER A C 1
ATOM 583 O O . SER A 1 73 ? 13.321 45.576 4.350 1.00 14.97 71 SER A O 1
ATOM 586 N N . GLU A 1 74 ? 13.121 44.563 2.383 1.00 15.66 72 GLU A N 1
ATOM 587 C CA . GLU A 1 74 ? 12.457 45.686 1.731 1.00 16.30 72 GLU A CA 1
ATOM 588 C C . GLU A 1 74 ? 11.107 46.010 2.376 1.00 15.30 72 GLU A C 1
ATOM 589 O O . GLU A 1 74 ? 10.837 47.157 2.618 1.00 15.13 72 GLU A O 1
ATOM 595 N N . ILE A 1 75 ? 10.292 44.992 2.588 1.00 15.81 73 ILE A N 1
ATOM 596 C CA . ILE A 1 75 ? 8.956 45.147 3.243 1.00 15.35 73 ILE A CA 1
ATOM 597 C C . ILE A 1 75 ? 9.109 45.840 4.625 1.00 16.15 73 ILE A C 1
ATOM 598 O O . ILE A 1 75 ? 8.495 46.876 4.894 1.00 16.10 73 ILE A O 1
ATOM 603 N N . VAL A 1 76 ? 10.017 45.314 5.442 1.00 15.69 74 VAL A N 1
ATOM 604 C CA . VAL A 1 76 ? 10.180 45.766 6.818 1.00 15.99 74 VAL A CA 1
ATOM 605 C C . VAL A 1 76 ? 10.797 47.169 6.851 1.00 15.86 74 VAL A C 1
ATOM 606 O O . VAL A 1 76 ? 10.321 48.037 7.567 1.00 15.69 74 VAL A O 1
ATOM 610 N N . ALA A 1 77 ? 11.792 47.444 5.989 1.00 16.39 75 ALA A N 1
ATOM 611 C CA . ALA A 1 77 ? 12.374 48.780 5.927 1.00 17.44 75 ALA A CA 1
ATOM 612 C C . ALA A 1 77 ? 11.352 49.816 5.464 1.00 17.89 75 ALA A C 1
ATOM 613 O O . ALA A 1 77 ? 11.369 50.952 5.935 1.00 18.96 75 ALA A O 1
ATOM 615 N N . THR A 1 78 ? 10.523 49.433 4.487 1.00 18.03 76 THR A N 1
ATOM 616 C CA . THR A 1 78 ? 9.500 50.364 3.945 1.00 18.30 76 THR A CA 1
ATOM 617 C C . THR A 1 78 ? 8.480 50.685 5.033 1.00 18.61 76 THR A C 1
ATOM 618 O O . THR A 1 78 ? 8.107 51.882 5.241 1.00 17.74 76 THR A O 1
ATOM 622 N N . ILE A 1 79 ? 8.043 49.648 5.758 1.00 19.56 77 ILE A N 1
ATOM 623 C CA . ILE A 1 79 ? 7.142 49.866 6.897 1.00 19.56 77 ILE A CA 1
ATOM 624 C C . ILE A 1 79 ? 7.790 50.811 7.892 1.00 20.61 77 ILE A C 1
ATOM 625 O O . ILE A 1 79 ? 7.125 51.794 8.306 1.00 21.36 77 ILE A O 1
ATOM 630 N N . ALA A 1 80 ? 9.083 50.588 8.214 1.00 20.50 78 ALA A N 1
ATOM 631 C CA . ALA A 1 80 ? 9.818 51.337 9.251 1.00 21.42 78 ALA A CA 1
ATOM 632 C C . ALA A 1 80 ? 9.936 52.835 8.969 1.00 23.69 78 ALA A C 1
ATOM 633 O O . ALA A 1 80 ? 9.817 53.664 9.890 1.00 23.79 78 ALA A O 1
ATOM 635 N N . GLU A 1 81 ? 10.140 53.163 7.706 1.00 24.65 79 GLU A N 1
ATOM 636 C CA . GLU A 1 81 ? 10.375 54.520 7.283 1.00 27.70 79 GLU A CA 1
ATOM 637 C C . GLU A 1 81 ? 9.088 55.382 7.251 1.00 30.16 79 GLU A C 1
ATOM 638 O O . GLU A 1 81 ? 9.166 56.586 7.193 1.00 30.02 79 GLU A O 1
ATOM 644 N N . GLY A 1 82 ? 7.917 54.770 7.295 1.00 34.07 80 GLY A N 1
ATOM 645 C CA . GLY A 1 82 ? 6.678 55.539 7.213 1.00 37.85 80 GLY A CA 1
ATOM 646 C C . GLY A 1 82 ? 6.417 56.054 5.805 1.00 40.50 80 GLY A C 1
ATOM 647 O O . GLY A 1 82 ? 5.662 57.018 5.609 1.00 42.23 80 GLY A O 1
ATOM 648 N N . ARG A 1 83 ? 7.037 55.399 4.853 1.00 43.57 81 ARG A N 1
ATOM 649 C CA . ARG A 1 83 ? 6.840 55.654 3.464 1.00 45.69 81 ARG A CA 1
ATOM 650 C C . ARG A 1 83 ? 5.748 54.671 3.089 1.00 47.00 81 ARG A C 1
ATOM 651 O O . ARG A 1 83 ? 5.057 54.807 2.073 1.00 47.47 81 ARG A O 1
ATOM 659 N N . ALA A 1 84 ? 5.568 53.709 3.993 1.00 47.85 82 ALA A N 1
ATOM 660 C CA . ALA A 1 84 ? 4.483 52.741 3.936 1.00 48.36 82 ALA A CA 1
ATOM 661 C C . ALA A 1 84 ? 3.671 52.954 2.680 1.00 48.89 82 ALA A C 1
ATOM 662 O O . ALA A 1 84 ? 2.627 53.606 2.695 1.00 48.76 82 ALA A O 1
ATOM 664 N N . GLN A 1 85 ? 4.169 52.398 1.587 1.00 49.65 83 GLN A N 1
ATOM 665 C CA . GLN A 1 85 ? 3.541 52.580 0.285 1.00 49.82 83 GLN A CA 1
ATOM 666 C C . GLN A 1 85 ? 2.255 51.765 0.127 1.00 49.76 83 GLN A C 1
ATOM 667 O O . GLN A 1 85 ? 1.154 52.285 0.068 1.00 49.42 83 GLN A O 1
ATOM 673 N N . ARG B 1 8 ? 5.005 29.353 24.286 1.00 36.05 6 ARG B N 1
ATOM 674 C CA . ARG B 1 8 ? 6.497 29.297 24.416 1.00 35.41 6 ARG B CA 1
ATOM 675 C C . ARG B 1 8 ? 7.081 28.396 23.331 1.00 33.93 6 ARG B C 1
ATOM 676 O O . ARG B 1 8 ? 6.822 27.180 23.317 1.00 33.29 6 ARG B O 1
ATOM 684 N N . THR B 1 9 ? 7.814 28.988 22.393 1.00 31.59 7 THR B N 1
ATOM 685 C CA . THR B 1 9 ? 8.364 28.233 21.292 1.00 30.55 7 THR B CA 1
ATOM 686 C C . THR B 1 9 ? 9.778 28.680 21.029 1.00 30.86 7 THR B C 1
ATOM 687 O O . THR B 1 9 ? 10.151 29.803 21.402 1.00 29.11 7 THR B O 1
ATOM 691 N N . PRO B 1 10 ? 10.579 27.802 20.394 1.00 30.52 8 PRO B N 1
ATOM 692 C CA . PRO B 1 10 ? 11.917 28.252 19.996 1.00 30.21 8 PRO B CA 1
ATOM 693 C C . PRO B 1 10 ? 11.895 29.524 19.126 1.00 28.08 8 PRO B C 1
ATOM 694 O O . PRO B 1 10 ? 12.758 30.376 19.302 1.00 27.99 8 PRO B O 1
ATOM 698 N N . GLU B 1 11 ? 10.945 29.641 18.206 1.00 26.45 9 GLU B N 1
ATOM 699 C CA . GLU B 1 11 ? 10.911 30.801 17.305 1.00 25.50 9 GLU B CA 1
ATOM 700 C C . GLU B 1 11 ? 10.686 32.088 18.107 1.00 24.59 9 GLU B C 1
ATOM 701 O O . GLU B 1 11 ? 11.407 33.089 17.915 1.00 21.43 9 GLU B O 1
ATOM 707 N N . HIS B 1 12 ? 9.706 32.043 19.002 1.00 23.34 10 HIS B N 1
ATOM 708 C CA . HIS B 1 12 ? 9.441 33.215 19.879 1.00 23.90 10 HIS B CA 1
ATOM 709 C C . HIS B 1 12 ? 10.617 33.489 20.840 1.00 22.46 10 HIS B C 1
ATOM 710 O O . HIS B 1 12 ? 10.966 34.633 21.122 1.00 21.05 10 HIS B O 1
ATOM 717 N N . VAL B 1 13 ? 11.257 32.439 21.348 1.00 21.60 11 VAL B N 1
AT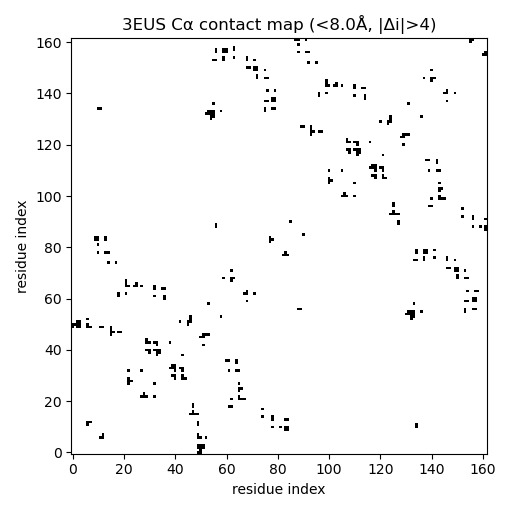OM 718 C CA . VAL B 1 13 ? 12.395 32.645 22.246 1.00 21.66 11 VAL B CA 1
ATOM 719 C C . VAL B 1 13 ? 13.599 33.239 21.475 1.00 21.45 11 VAL B C 1
ATOM 720 O O . VAL B 1 13 ? 14.252 34.176 21.938 1.00 20.94 11 VAL B O 1
ATOM 724 N N . TYR B 1 14 ? 13.853 32.709 20.290 1.00 19.62 12 TYR B N 1
ATOM 725 C CA . TYR B 1 14 ? 14.902 33.235 19.391 1.00 18.85 12 TYR B CA 1
ATOM 726 C C . TYR B 1 14 ? 14.596 34.706 19.006 1.00 17.52 12 TYR B C 1
ATOM 727 O O . TYR B 1 14 ? 15.462 35.554 19.094 1.00 18.26 12 TYR B O 1
ATOM 736 N N . LEU B 1 15 ? 13.378 34.980 18.606 1.00 17.57 13 LEU B N 1
ATOM 737 C CA . LEU B 1 15 ? 12.981 36.385 18.274 1.00 17.12 13 LEU B CA 1
ATOM 738 C C . LEU B 1 15 ? 13.287 37.340 19.417 1.00 17.11 13 LEU B C 1
ATOM 739 O O . LEU B 1 15 ? 13.938 38.377 19.243 1.00 16.48 13 LEU B O 1
ATOM 744 N N A CYS B 1 16 ? 12.844 37.005 20.617 0.50 17.73 14 CYS B N 1
ATOM 745 N N B CYS B 1 16 ? 12.802 36.971 20.588 0.50 17.83 14 CYS B N 1
ATOM 746 C CA A CYS B 1 16 ? 13.093 37.901 21.756 0.50 18.35 14 CYS B CA 1
ATOM 747 C CA B CYS B 1 16 ? 13.037 37.733 21.805 0.50 18.72 14 CYS B CA 1
ATOM 748 C C A CYS B 1 16 ? 14.588 38.077 22.044 0.50 18.48 14 CYS B C 1
ATOM 749 C C B CYS B 1 16 ? 14.533 38.038 22.025 0.50 18.63 14 CYS B C 1
ATOM 750 O O A CYS B 1 16 ? 15.034 39.174 22.418 0.50 17.28 14 CYS B O 1
ATOM 751 O O B CYS B 1 16 ? 14.916 39.180 22.328 0.50 17.56 14 CYS B O 1
ATOM 756 N N . GLN B 1 17 ? 15.374 37.017 21.835 1.00 18.49 15 GLN B N 1
ATOM 757 C CA . GLN B 1 17 ? 16.814 37.113 21.981 1.00 19.43 15 GLN B CA 1
ATOM 758 C C . GLN B 1 17 ? 17.374 38.135 21.040 1.00 18.46 15 GLN B C 1
ATOM 759 O O . GLN B 1 17 ? 18.160 38.997 21.435 1.00 17.91 15 GLN B O 1
ATOM 765 N N . ARG B 1 18 ? 16.942 38.036 19.781 1.00 18.43 16 ARG B N 1
ATOM 766 C CA . ARG B 1 18 ? 17.463 38.920 18.734 1.00 17.84 16 ARG B CA 1
ATOM 767 C C . ARG B 1 18 ? 17.017 40.359 18.952 1.00 16.96 16 ARG B C 1
ATOM 768 O O . ARG B 1 18 ? 17.789 41.287 18.677 1.00 16.83 16 ARG B O 1
ATOM 776 N N . LEU B 1 19 ? 15.781 40.549 19.429 1.00 16.45 17 LEU B N 1
ATOM 777 C CA . LEU B 1 19 ? 15.271 41.888 19.763 1.00 14.53 17 LEU B CA 1
ATOM 778 C C . LEU B 1 19 ? 16.084 42.570 20.842 1.00 14.90 17 LEU B C 1
ATOM 779 O O . LEU B 1 19 ? 16.482 43.743 20.698 1.00 16.30 17 LEU B O 1
ATOM 784 N N . ARG B 1 20 ? 16.376 41.831 21.911 1.00 15.39 18 ARG B N 1
ATOM 785 C CA . ARG B 1 20 ? 17.182 42.331 23.007 1.00 16.85 18 ARG B CA 1
ATOM 786 C C . ARG B 1 20 ? 18.613 42.624 22.531 1.00 16.43 18 ARG B C 1
ATOM 787 O O . ARG B 1 20 ? 19.174 43.654 22.867 1.00 16.35 18 ARG B O 1
ATOM 795 N N . GLN B 1 21 ? 19.167 41.713 21.736 1.00 17.33 19 GLN B N 1
ATOM 796 C CA . GLN B 1 21 ? 20.542 41.852 21.261 1.00 17.38 19 GLN B CA 1
ATOM 797 C C . GLN B 1 21 ? 20.674 43.047 20.320 1.00 17.25 19 GLN B C 1
ATOM 798 O O . GLN B 1 21 ? 21.681 43.773 20.381 1.00 17.82 19 GLN B O 1
ATOM 804 N N . ALA B 1 22 ? 19.659 43.294 19.508 1.00 16.81 20 ALA B N 1
ATOM 805 C CA . ALA B 1 22 ? 19.667 44.490 18.677 1.00 15.76 20 ALA B CA 1
ATOM 806 C C . ALA B 1 22 ? 19.692 45.743 19.552 1.00 16.14 20 ALA B C 1
ATOM 807 O O . ALA B 1 22 ? 20.420 46.702 19.233 1.00 17.30 20 ALA B O 1
ATOM 809 N N . ARG B 1 23 ? 18.919 45.763 20.628 1.00 15.85 21 ARG B N 1
ATOM 810 C CA . ARG B 1 23 ? 18.897 46.905 21.530 1.00 16.11 21 ARG B CA 1
ATOM 811 C C . ARG B 1 23 ? 20.279 47.081 22.172 1.00 16.97 21 ARG B C 1
ATOM 812 O O . ARG B 1 23 ? 20.801 48.184 22.225 1.00 16.47 21 ARG B O 1
ATOM 820 N N . LEU B 1 24 ? 20.845 45.978 22.623 1.00 17.29 22 LEU B N 1
ATOM 821 C CA . LEU B 1 24 ? 22.114 46.015 23.364 1.00 18.34 22 LEU B CA 1
ATOM 822 C C . LEU B 1 24 ? 23.211 46.444 22.398 1.00 19.20 22 LEU B C 1
ATOM 823 O O . LEU B 1 24 ? 24.048 47.274 22.749 1.00 19.86 22 LEU B O 1
ATOM 828 N N . ASP B 1 25 ? 23.187 45.887 21.185 1.00 19.94 23 ASP B N 1
ATOM 829 C CA . ASP B 1 25 ? 24.145 46.251 20.131 1.00 20.12 23 ASP B CA 1
ATOM 830 C C . ASP B 1 25 ? 24.080 47.741 19.756 1.00 20.77 23 ASP B C 1
ATOM 831 O O . ASP B 1 25 ? 25.098 48.311 19.353 1.00 21.85 23 ASP B O 1
ATOM 836 N N . ALA B 1 26 ? 22.920 48.381 19.901 1.00 20.56 24 ALA B N 1
ATOM 837 C CA . ALA B 1 26 ? 22.785 49.814 19.661 1.00 20.08 24 ALA B CA 1
ATOM 838 C C . ALA B 1 26 ? 23.177 50.669 20.875 1.00 20.21 24 ALA B C 1
ATOM 839 O O . ALA B 1 26 ? 22.990 51.874 20.849 1.00 20.03 24 ALA B O 1
ATOM 841 N N . GLY B 1 27 ? 23.655 50.046 21.946 1.00 19.77 25 GLY B N 1
ATOM 842 C CA . GLY B 1 27 ? 24.001 50.755 23.174 1.00 19.17 25 GLY B CA 1
ATOM 843 C C . GLY B 1 27 ? 22.819 51.449 23.807 1.00 18.95 25 GLY B C 1
ATOM 844 O O . GLY B 1 27 ? 22.970 52.524 24.404 1.00 17.55 25 GLY B O 1
ATOM 845 N N . LEU B 1 28 ? 21.626 50.846 23.677 1.00 18.59 26 LEU B N 1
ATOM 846 C CA . LEU B 1 28 ? 20.388 51.475 24.142 1.00 18.20 26 LEU B CA 1
ATOM 847 C C . LEU B 1 28 ? 19.949 50.768 25.405 1.00 18.67 26 LEU B C 1
ATOM 848 O O . LEU B 1 28 ? 19.979 49.503 25.480 1.00 18.09 26 LEU B O 1
ATOM 853 N N . THR B 1 29 ? 19.615 51.579 26.423 1.00 17.59 27 THR B N 1
ATOM 854 C CA . THR B 1 29 ? 18.841 51.099 27.558 1.00 18.20 27 THR B CA 1
ATOM 855 C C . THR B 1 29 ? 17.411 50.789 27.117 1.00 17.82 27 THR B C 1
ATOM 856 O O . THR B 1 29 ? 16.967 51.220 26.029 1.00 17.79 27 THR B O 1
ATOM 860 N N . GLN B 1 30 ? 16.673 50.072 27.970 1.00 18.69 28 GLN B N 1
ATOM 861 C CA . GLN B 1 30 ? 15.276 49.785 27.636 1.00 18.41 28 GLN B CA 1
ATOM 862 C C . GLN B 1 30 ? 14.545 51.112 27.531 1.00 17.72 28 GLN B C 1
ATOM 863 O O . GLN B 1 30 ? 13.752 51.279 26.637 1.00 18.74 28 GLN B O 1
ATOM 869 N N . ALA B 1 31 ? 14.847 52.078 28.415 1.00 19.05 29 ALA B N 1
ATOM 870 C CA . ALA B 1 31 ? 14.196 53.400 28.356 1.00 18.34 29 ALA B CA 1
ATOM 871 C C . ALA B 1 31 ? 14.531 54.189 27.071 1.00 18.79 29 ALA B C 1
ATOM 872 O O . ALA B 1 31 ? 13.676 54.843 26.482 1.00 19.85 29 ALA B O 1
ATOM 874 N N . ASP B 1 32 ? 15.759 54.081 26.589 1.00 19.82 30 ASP B N 1
ATOM 875 C CA . ASP B 1 32 ? 16.199 54.794 25.377 1.00 19.36 30 ASP B CA 1
ATOM 876 C C . ASP B 1 32 ? 15.464 54.280 24.150 1.00 18.66 30 ASP B C 1
ATOM 877 O O . ASP B 1 32 ? 14.991 55.057 23.311 1.00 17.03 30 ASP B O 1
ATOM 882 N N . LEU B 1 33 ? 15.340 52.956 24.070 1.00 18.20 31 LEU B N 1
ATOM 883 C CA . LEU B 1 33 ? 14.625 52.345 22.995 1.00 18.91 31 LEU B CA 1
ATOM 884 C C . LEU B 1 33 ? 13.153 52.742 23.022 1.00 19.67 31 LEU B C 1
ATOM 885 O O . LEU B 1 33 ? 12.594 53.130 22.008 1.00 20.00 31 LEU B O 1
ATOM 890 N N . ALA B 1 34 ? 12.526 52.682 24.192 1.00 21.38 32 ALA B N 1
ATOM 891 C CA . ALA B 1 34 ? 11.126 53.115 24.319 1.00 22.17 32 ALA B CA 1
ATOM 892 C C . ALA B 1 34 ? 10.884 54.550 23.849 1.00 21.56 32 ALA B C 1
ATOM 893 O O . ALA B 1 34 ? 9.890 54.861 23.176 1.00 22.18 32 ALA B O 1
ATOM 895 N N . GLU B 1 35 ? 11.807 55.434 24.163 1.00 22.30 33 GLU B N 1
ATOM 896 C CA . GLU B 1 35 ? 11.709 56.808 23.694 1.00 21.98 33 GLU B CA 1
ATOM 897 C C . GLU B 1 35 ? 11.737 56.878 22.166 1.00 20.90 33 GLU B C 1
ATOM 898 O O . GLU B 1 35 ? 10.909 57.552 21.562 1.00 19.15 33 GLU B O 1
ATOM 904 N N . ARG B 1 36 ? 12.652 56.135 21.536 1.00 19.62 34 ARG B N 1
ATOM 905 C CA . ARG B 1 36 ? 12.708 56.068 20.071 1.00 19.46 34 ARG B CA 1
ATOM 906 C C . ARG B 1 36 ? 11.450 55.535 19.436 1.00 19.48 34 ARG B C 1
ATOM 907 O O . ARG 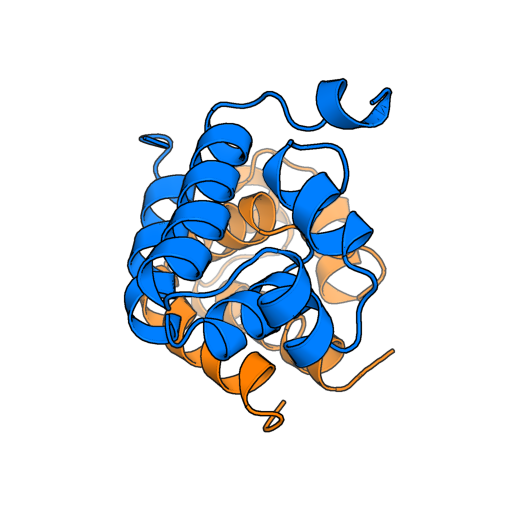B 1 36 ? 11.056 55.954 18.357 1.00 20.32 34 ARG B O 1
ATOM 915 N N . LEU B 1 37 ? 10.796 54.590 20.106 1.00 18.38 35 LEU B N 1
ATOM 916 C CA . LEU B 1 37 ? 9.582 54.014 19.609 1.00 18.52 35 LEU B CA 1
ATOM 917 C C . LEU B 1 37 ? 8.323 54.816 19.968 1.00 18.00 35 LEU B C 1
ATOM 918 O O . LEU B 1 37 ? 7.235 54.484 19.510 1.00 19.28 35 LEU B O 1
ATOM 923 N N . ASP B 1 38 ? 8.497 55.794 20.843 1.00 19.35 36 ASP B N 1
ATOM 924 C CA . ASP B 1 38 ? 7.420 56.577 21.448 1.00 19.08 36 ASP B CA 1
ATOM 925 C C . ASP B 1 38 ? 6.510 55.698 22.310 1.00 18.09 36 ASP B C 1
ATOM 926 O O . ASP B 1 38 ? 5.296 55.899 22.338 1.00 18.85 36 ASP B O 1
ATOM 931 N N . LYS B 1 39 ? 7.110 54.756 23.037 1.00 17.51 37 LYS B N 1
ATOM 932 C CA . LYS B 1 39 ? 6.350 53.816 23.883 1.00 16.62 37 LYS B CA 1
ATOM 933 C C . LYS B 1 39 ? 6.898 53.900 25.293 1.00 16.42 37 LYS B C 1
ATOM 934 O O . LYS B 1 39 ? 8.003 54.427 25.512 1.00 16.47 37 LYS B O 1
ATOM 940 N N . PRO B 1 40 ? 6.172 53.343 26.284 1.00 16.60 38 PRO B N 1
ATOM 941 C CA . PRO B 1 40 ? 6.785 53.305 27.608 1.00 17.10 38 PRO B CA 1
ATOM 942 C C . PRO B 1 40 ? 7.901 52.287 27.765 1.00 17.51 38 PRO B C 1
ATOM 943 O O . PRO B 1 40 ? 7.960 51.348 26.985 1.00 17.08 38 PRO B O 1
ATOM 947 N N . GLN B 1 41 ? 8.732 52.442 28.803 1.00 17.72 39 GLN B N 1
ATOM 948 C CA . GLN B 1 41 ? 9.764 51.443 29.100 1.00 18.19 39 GLN B CA 1
ATOM 949 C C . GLN B 1 41 ? 9.127 50.037 29.286 1.00 17.16 39 GLN B C 1
ATOM 950 O O . GLN B 1 41 ? 9.725 49.045 28.941 1.00 16.42 39 GLN B O 1
ATOM 956 N N . SER B 1 42 ? 7.923 49.988 29.869 1.00 16.84 40 SER B N 1
ATOM 957 C CA . SER B 1 42 ? 7.223 48.709 30.102 1.00 16.79 40 SER B CA 1
ATOM 958 C C . SER B 1 42 ? 6.948 47.909 28.832 1.00 16.14 40 SER B C 1
ATOM 959 O O . SER B 1 42 ? 7.020 46.683 28.852 1.00 16.52 40 SER B O 1
ATOM 962 N N . PHE B 1 43 ? 6.650 48.579 27.728 1.00 16.02 41 PHE B N 1
ATOM 963 C CA . PHE B 1 43 ? 6.5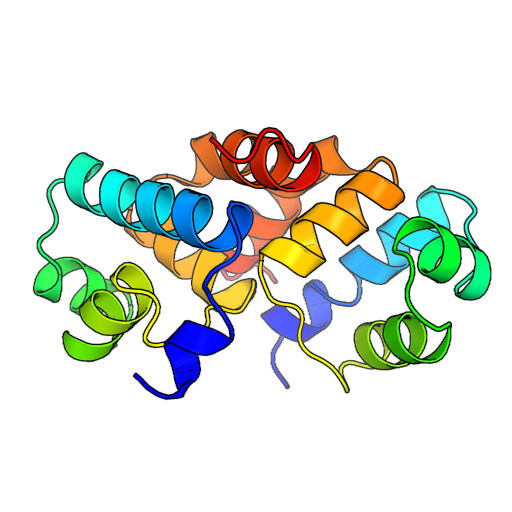26 47.913 26.451 1.00 15.01 41 PHE B CA 1
ATOM 964 C C . PHE B 1 43 ? 7.805 47.157 26.079 1.00 15.00 41 PHE B C 1
ATOM 965 O O . PHE B 1 43 ? 7.746 45.986 25.701 1.00 14.17 41 PHE B O 1
ATOM 973 N N . VAL B 1 44 ? 8.966 47.816 26.129 1.00 14.29 42 VAL B N 1
ATOM 974 C CA . VAL B 1 44 ? 10.213 47.156 25.801 1.00 13.97 42 VAL B CA 1
ATOM 975 C C . VAL B 1 44 ? 10.481 46.010 26.762 1.00 13.76 42 VAL B C 1
ATOM 976 O O . VAL B 1 44 ? 10.904 44.932 26.333 1.00 14.54 42 VAL B O 1
ATOM 980 N N . ALA B 1 45 ? 10.233 46.234 28.054 1.00 13.79 43 ALA B N 1
ATOM 981 C CA . ALA B 1 45 ? 10.482 45.241 29.047 1.00 14.24 43 ALA B CA 1
ATOM 982 C C . ALA B 1 45 ? 9.697 43.933 28.769 1.00 14.35 43 ALA B C 1
ATOM 983 O O . ALA B 1 45 ? 10.266 42.828 28.796 1.00 15.35 43 ALA B O 1
ATOM 985 N N . LYS B 1 46 ? 8.405 44.088 28.491 1.00 14.51 44 LYS B N 1
ATOM 986 C CA . LYS B 1 46 ? 7.462 42.956 28.345 1.00 15.38 44 LYS B CA 1
ATOM 987 C C . LYS B 1 46 ? 7.745 42.205 27.057 1.00 14.64 44 LYS B C 1
ATOM 988 O O . LYS B 1 46 ? 7.531 40.978 26.958 1.00 16.79 44 LYS B O 1
ATOM 994 N N . VAL B 1 47 ? 8.170 42.924 26.032 1.00 14.45 45 VAL B N 1
ATOM 995 C CA . VAL B 1 47 ? 8.542 42.285 24.760 1.00 13.94 45 VAL B CA 1
ATOM 996 C C . VAL B 1 47 ? 9.774 41.376 25.009 1.00 14.97 45 VAL B C 1
ATOM 997 O O . VAL B 1 47 ? 9.848 40.239 24.542 1.00 16.29 45 VAL B O 1
ATOM 1001 N N . GLU B 1 48 ? 10.712 41.862 25.795 1.00 16.44 46 GLU B N 1
ATOM 1002 C CA . GLU B 1 48 ? 11.962 41.141 25.954 1.00 16.86 46 GLU B CA 1
ATOM 1003 C C . GLU B 1 48 ? 11.778 39.983 26.948 1.00 18.92 46 GLU B C 1
ATOM 1004 O O . GLU B 1 48 ? 12.597 39.062 26.964 1.00 19.32 46 GLU B O 1
ATOM 1010 N N . THR B 1 49 ? 10.729 40.030 27.762 1.00 19.53 47 THR B N 1
ATOM 1011 C CA . THR B 1 49 ? 10.388 38.890 28.624 1.00 20.51 47 THR B CA 1
ATOM 1012 C C . THR B 1 49 ? 9.350 37.954 28.015 1.00 20.91 47 THR B C 1
ATOM 1013 O O . THR B 1 49 ? 8.883 36.992 28.679 1.00 22.17 47 THR B O 1
ATOM 1017 N N . ARG B 1 50 ? 8.992 38.208 26.769 1.00 21.67 48 ARG B N 1
ATOM 1018 C CA . ARG B 1 50 ? 8.018 37.421 26.021 1.00 23.28 48 ARG B CA 1
ATOM 1019 C C . ARG B 1 50 ? 6.595 37.519 26.568 1.00 23.80 48 ARG B C 1
ATOM 1020 O O . ARG B 1 50 ? 5.756 36.644 26.297 1.00 25.77 48 ARG B O 1
ATOM 1028 N N . GLU B 1 51 ? 6.320 38.533 27.363 1.00 23.07 49 GLU B N 1
ATOM 1029 C CA . GLU B 1 51 ? 4.959 38.775 27.809 1.00 24.03 49 GLU B CA 1
ATOM 1030 C C . GLU B 1 51 ? 4.124 39.504 26.745 1.00 24.31 49 GLU B C 1
ATOM 1031 O O . GLU B 1 51 ? 2.911 39.575 26.862 1.00 25.43 49 GLU B O 1
ATOM 1037 N N . ARG B 1 52 ? 4.770 40.062 25.739 1.00 23.49 50 ARG B N 1
ATOM 1038 C CA . ARG B 1 52 ? 4.091 40.867 24.727 1.00 24.74 50 ARG B CA 1
ATOM 1039 C C . ARG B 1 52 ? 4.661 40.417 23.409 1.00 24.78 50 ARG B C 1
ATOM 1040 O O . ARG B 1 52 ? 5.888 40.467 23.207 1.00 26.74 50 ARG B O 1
ATOM 1048 N N . ARG B 1 53 ? 3.804 39.951 22.507 1.00 25.36 51 ARG B N 1
ATOM 1049 C CA . ARG B 1 53 ? 4.255 39.515 21.153 1.00 25.68 51 ARG B CA 1
ATOM 1050 C C . ARG B 1 53 ? 4.192 40.723 20.252 1.00 23.80 51 ARG B C 1
ATOM 1051 O O . ARG B 1 53 ? 3.234 41.497 20.353 1.00 24.87 51 ARG B O 1
ATOM 1059 N N . LEU B 1 54 ? 5.185 40.915 19.393 1.00 22.32 52 LEU B N 1
ATOM 1060 C CA . LEU B 1 54 ? 5.164 42.024 18.448 1.00 21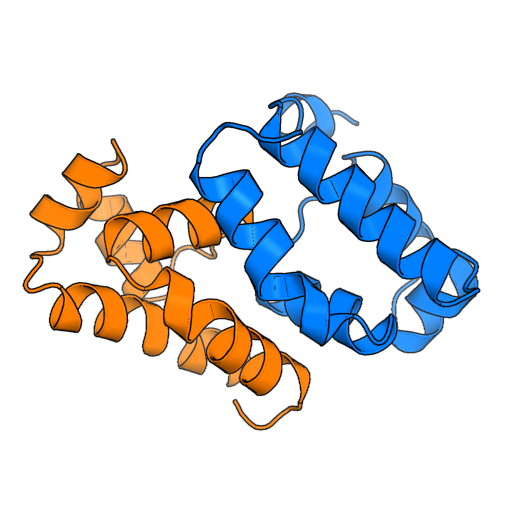.65 52 LEU B CA 1
ATOM 1061 C C . LEU B 1 54 ? 4.400 41.653 17.210 1.00 21.02 52 LEU B C 1
ATOM 1062 O O . LEU B 1 54 ? 4.519 40.520 16.731 1.00 22.69 52 LEU B O 1
ATOM 1067 N N . ASP B 1 55 ? 3.699 42.610 16.616 1.00 19.62 53 ASP B N 1
ATOM 1068 C CA . ASP B 1 55 ? 3.350 42.443 15.210 1.00 19.05 53 ASP B CA 1
ATOM 1069 C C . ASP B 1 55 ? 4.455 42.868 14.311 1.00 19.85 53 ASP B C 1
ATOM 1070 O O . ASP B 1 55 ? 5.526 43.349 14.756 1.00 18.44 53 ASP B O 1
ATOM 1075 N N . VAL B 1 56 ? 4.239 42.744 12.999 1.00 20.31 54 VAL B N 1
ATOM 1076 C CA . VAL B 1 56 ? 5.266 43.116 12.037 1.00 19.62 54 VAL B CA 1
ATOM 1077 C C . VAL B 1 56 ? 5.652 44.566 11.984 1.00 19.53 54 VAL B C 1
ATOM 1078 O O . VAL B 1 56 ? 6.844 44.925 11.743 1.00 19.47 54 VAL B O 1
ATOM 1082 N N . ILE B 1 57 ? 4.664 45.426 12.204 1.00 19.12 55 ILE B N 1
ATOM 1083 C CA . ILE B 1 57 ? 4.895 46.834 12.176 1.00 18.70 55 ILE B CA 1
ATOM 1084 C C . ILE B 1 57 ? 5.745 47.216 13.389 1.00 17.75 55 ILE B C 1
ATOM 1085 O O . ILE B 1 57 ? 6.735 47.937 13.240 1.00 15.81 55 ILE B O 1
ATOM 1090 N N . GLU B 1 58 ? 5.390 46.677 14.556 1.00 16.93 56 GLU B N 1
ATOM 1091 C CA . GLU B 1 58 ? 6.180 46.945 15.769 1.00 17.03 56 GLU B CA 1
ATOM 1092 C C . GLU B 1 58 ? 7.650 46.414 15.635 1.00 15.42 56 GLU B C 1
ATOM 1093 O O . GLU B 1 58 ? 8.632 47.081 15.997 1.00 13.91 56 GLU B O 1
ATOM 1099 N N . PHE B 1 59 ? 7.764 45.212 15.056 1.00 16.52 57 PHE B N 1
ATOM 1100 C CA . PHE B 1 59 ? 9.031 44.612 14.710 1.00 15.53 57 PHE B CA 1
ATOM 1101 C C . PHE B 1 59 ? 9.888 45.546 13.822 1.00 15.50 57 PHE B C 1
ATOM 1102 O O . PHE B 1 59 ? 11.051 45.812 14.128 1.00 14.13 57 PHE B O 1
ATOM 1110 N N . ALA B 1 60 ? 9.315 46.042 12.738 1.00 14.36 58 ALA B N 1
ATOM 1111 C CA . ALA B 1 60 ? 9.971 47.008 11.860 1.00 15.55 58 ALA B CA 1
ATOM 1112 C C . ALA B 1 60 ? 10.483 48.265 12.583 1.00 15.42 58 ALA B C 1
ATOM 1113 O O . ALA B 1 60 ? 11.635 48.712 12.405 1.00 15.98 58 ALA B O 1
ATOM 1115 N N . LYS B 1 61 ? 9.603 48.854 13.396 1.00 15.18 59 LYS B N 1
ATOM 1116 C CA . LYS B 1 61 ? 9.943 50.016 14.132 1.00 15.14 59 LYS B CA 1
ATOM 1117 C C . LYS B 1 61 ? 11.052 49.738 15.137 1.00 14.02 59 LYS B C 1
ATOM 1118 O O . LYS B 1 61 ? 12.007 50.531 15.233 1.00 15.05 59 LYS B O 1
ATOM 1124 N N . TRP B 1 62 ? 10.991 48.595 15.823 1.00 14.90 60 TRP B N 1
ATOM 1125 C CA . TRP B 1 62 ? 12.000 48.221 16.830 1.00 14.65 60 TRP B CA 1
ATOM 1126 C C . TRP B 1 62 ? 13.371 48.042 16.181 1.00 14.26 60 TRP B C 1
ATOM 1127 O O . TRP B 1 62 ? 14.392 48.616 16.595 1.00 15.25 60 TRP B O 1
ATOM 1138 N N . MET B 1 63 ? 13.419 47.245 15.117 1.00 14.84 61 MET B N 1
ATOM 1139 C CA . MET B 1 63 ? 14.673 47.018 14.448 1.00 15.07 61 MET B CA 1
ATOM 1140 C C . MET B 1 63 ? 15.234 48.326 13.819 1.00 16.22 61 MET B C 1
ATOM 1141 O O . MET B 1 63 ? 16.425 48.582 13.877 1.00 16.33 61 MET B O 1
ATOM 1146 N N . ALA B 1 64 ? 14.373 49.187 13.289 1.00 16.72 62 ALA B N 1
ATOM 1147 C CA . ALA B 1 64 ? 14.859 50.454 12.703 1.00 18.08 62 ALA B CA 1
ATOM 1148 C C . ALA B 1 64 ? 15.439 51.338 13.786 1.00 18.05 62 ALA B C 1
ATOM 1149 O O . ALA B 1 64 ? 16.468 51.984 13.559 1.00 18.21 62 ALA B O 1
ATOM 1151 N N . ALA B 1 65 ? 14.753 51.389 14.938 1.00 17.92 63 ALA B N 1
ATOM 1152 C CA . ALA B 1 65 ? 15.170 52.181 16.113 1.00 18.29 63 ALA B CA 1
ATOM 1153 C C . ALA B 1 65 ? 16.490 51.674 16.702 1.00 18.73 63 ALA B C 1
ATOM 1154 O O . ALA B 1 65 ? 17.266 52.469 17.256 1.00 18.99 63 ALA B O 1
ATOM 1156 N N . CYS B 1 66 ? 16.758 50.374 16.526 1.00 19.56 64 CYS B N 1
ATOM 1157 C CA . CYS B 1 66 ? 18.028 49.762 16.936 1.00 18.96 64 CYS B CA 1
ATOM 1158 C C . CYS B 1 66 ? 19.112 49.809 15.847 1.00 18.65 64 CYS B C 1
ATOM 1159 O O . CYS B 1 66 ? 20.191 49.239 16.036 1.00 18.31 64 CYS B O 1
ATOM 1162 N N . GLU B 1 67 ? 18.797 50.404 14.690 1.00 18.06 65 GLU B N 1
ATOM 1163 C CA . GLU B 1 67 ? 19.770 50.498 13.568 1.00 18.31 65 GLU B CA 1
ATOM 1164 C C . GLU B 1 67 ? 20.165 49.081 13.060 1.00 16.73 65 GLU B C 1
ATOM 1165 O O . GLU B 1 67 ? 21.329 48.821 12.722 1.00 15.92 65 GLU B O 1
ATOM 1171 N N . GLY B 1 68 ? 19.187 48.188 13.046 1.00 15.54 66 GLY B N 1
ATOM 1172 C CA . GLY B 1 68 ? 19.350 46.779 12.748 1.00 15.15 66 GLY B CA 1
ATOM 1173 C C . GLY B 1 68 ? 18.554 46.349 11.541 1.00 16.08 66 GLY B C 1
ATOM 1174 O O . GLY B 1 68 ? 18.236 45.183 11.396 1.00 15.97 66 GLY B O 1
ATOM 1175 N N . LEU B 1 69 ? 18.212 47.271 10.652 1.00 16.74 67 LEU B N 1
ATOM 1176 C CA . LEU B 1 69 ? 17.398 46.873 9.525 1.00 17.53 67 LEU B CA 1
ATOM 1177 C C . LEU B 1 69 ? 18.235 45.925 8.652 1.00 18.29 67 LEU B C 1
ATOM 1178 O O . LEU B 1 69 ? 17.664 45.099 7.912 1.00 19.82 67 LEU B O 1
ATOM 1183 N N . ASP B 1 70 ? 19.562 45.996 8.787 1.00 17.87 68 ASP B N 1
ATOM 1184 C CA . ASP B 1 70 ? 20.459 45.090 8.063 1.00 18.18 68 ASP B CA 1
ATOM 1185 C C . ASP B 1 70 ? 20.480 43.626 8.518 1.00 17.83 68 ASP B C 1
ATOM 1186 O O . ASP B 1 70 ? 21.054 42.774 7.808 1.00 18.84 68 ASP B O 1
ATOM 1191 N N . VAL B 1 71 ? 19.959 43.312 9.699 1.00 17.00 69 VAL B N 1
ATOM 1192 C CA . VAL B 1 71 ? 19.931 41.926 10.176 1.00 15.57 69 VAL B CA 1
ATOM 1193 C C . VAL B 1 71 ? 18.497 41.319 10.116 1.00 16.59 69 VAL B C 1
ATOM 1194 O O . VAL B 1 71 ? 18.329 40.175 10.455 1.00 17.42 69 VAL B O 1
ATOM 1198 N N . VAL B 1 72 ? 17.527 42.100 9.653 1.00 16.42 70 VAL B N 1
ATOM 1199 C CA . VAL B 1 72 ? 16.122 41.683 9.547 1.00 17.27 70 VAL B CA 1
ATOM 1200 C C . VAL B 1 72 ? 15.967 40.372 8.746 1.00 17.40 70 VAL B C 1
ATOM 1201 O O . VAL B 1 72 ? 15.308 39.364 9.195 1.00 16.38 70 VAL B O 1
ATOM 1205 N N . SER B 1 73 ? 16.602 40.365 7.584 1.00 18.03 71 SER B N 1
ATOM 1206 C CA . SER B 1 73 ? 16.492 39.234 6.665 1.00 19.20 71 SER B CA 1
ATOM 1207 C C . SER B 1 73 ? 16.936 37.903 7.308 1.00 18.60 71 SER B C 1
ATOM 1208 O O . SER B 1 73 ? 16.213 36.904 7.242 1.00 17.81 71 SER B O 1
ATOM 1211 N N . GLU B 1 74 ? 18.055 37.953 8.021 1.00 17.61 72 GLU B N 1
ATOM 1212 C CA . GLU B 1 74 ? 18.635 36.792 8.697 1.00 18.05 72 GLU B CA 1
ATOM 1213 C C . GLU B 1 74 ? 17.743 36.297 9.861 1.00 17.10 72 GLU B C 1
ATOM 1214 O O . GLU B 1 74 ? 17.545 35.083 10.007 1.00 17.31 72 GLU B O 1
ATOM 1220 N N . ILE B 1 75 ? 17.235 37.236 10.674 1.00 16.91 73 ILE B N 1
ATOM 1221 C CA . ILE B 1 75 ? 16.334 36.916 11.798 1.00 17.25 73 ILE B CA 1
ATOM 1222 C C . ILE B 1 75 ? 15.072 36.219 11.243 1.00 16.84 73 ILE B C 1
ATOM 1223 O O . ILE B 1 75 ? 14.697 35.164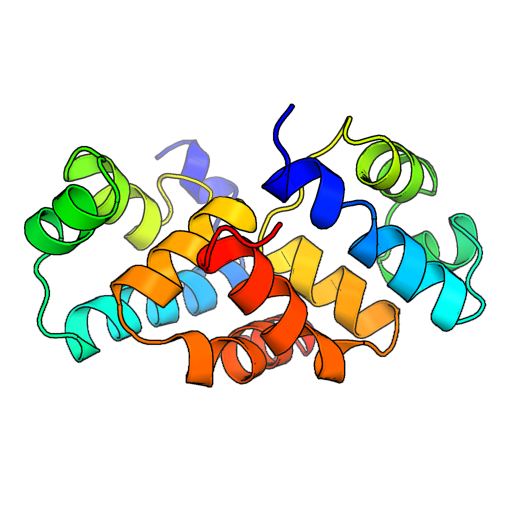 11.679 1.00 17.61 73 ILE B O 1
ATOM 1228 N N . VAL B 1 76 ? 14.461 36.784 10.209 1.00 17.71 74 VAL B N 1
ATOM 1229 C CA . VAL B 1 76 ? 13.191 36.246 9.708 1.00 17.10 74 VAL B CA 1
ATOM 1230 C C . VAL B 1 76 ? 13.394 34.906 8.985 1.00 18.55 74 VAL B C 1
ATOM 1231 O O . VAL B 1 76 ? 12.577 33.931 9.136 1.00 19.28 74 VAL B O 1
ATOM 1235 N N . ALA B 1 77 ? 14.485 34.800 8.207 1.00 19.79 75 ALA B N 1
ATOM 1236 C CA . ALA B 1 77 ? 14.850 33.524 7.543 1.00 20.80 75 ALA B CA 1
ATOM 1237 C C . ALA B 1 77 ? 15.122 32.411 8.555 1.00 21.49 75 ALA B C 1
ATOM 1238 O O . ALA B 1 77 ? 14.652 31.288 8.397 1.00 22.05 75 ALA B O 1
ATOM 1240 N N . THR B 1 78 ? 15.802 32.751 9.648 1.00 21.77 76 THR B N 1
ATOM 1241 C CA . THR B 1 78 ? 16.138 31.755 10.673 1.00 21.50 76 THR B CA 1
ATOM 1242 C C . THR B 1 78 ? 14.857 31.246 11.315 1.00 22.58 76 THR B C 1
ATOM 1243 O O . THR B 1 78 ? 14.697 30.026 11.475 1.00 24.62 76 THR B O 1
ATOM 1247 N N . ILE B 1 79 ? 13.937 32.146 11.618 1.00 22.61 77 ILE B N 1
ATOM 1248 C CA . ILE B 1 79 ? 12.647 31.773 12.149 1.00 23.47 77 ILE B CA 1
ATOM 1249 C C . ILE B 1 79 ? 11.901 30.875 11.182 1.00 23.50 77 ILE B C 1
ATOM 1250 O O . ILE B 1 79 ? 11.436 29.826 11.540 1.00 23.79 77 ILE B O 1
ATOM 1255 N N . ALA B 1 80 ? 11.831 31.290 9.938 1.00 22.64 78 ALA B N 1
ATOM 1256 C CA . ALA B 1 80 ? 11.063 30.576 8.947 1.00 25.45 78 ALA B CA 1
ATOM 1257 C C . ALA B 1 80 ? 11.570 29.160 8.716 1.00 28.57 78 ALA B C 1
ATOM 1258 O O . ALA B 1 80 ? 10.816 28.245 8.552 1.00 29.18 78 ALA B O 1
ATOM 1260 N N . GLU B 1 81 ? 12.874 29.013 8.685 1.00 32.28 79 GLU B N 1
ATOM 1261 C CA . GLU B 1 81 ? 13.514 27.747 8.356 1.00 36.43 79 GLU B CA 1
ATOM 1262 C C . GLU B 1 81 ? 13.546 26.730 9.454 1.00 38.59 79 GLU B C 1
ATOM 1263 O O . GLU B 1 81 ? 14.111 25.697 9.264 1.00 40.36 79 GLU B O 1
ATOM 1269 N N . GLY B 1 82 ? 12.984 26.999 10.609 1.00 41.21 80 GLY B N 1
ATOM 1270 C CA . GLY B 1 82 ? 13.081 26.040 11.685 1.00 42.85 80 GLY B CA 1
ATOM 1271 C C . GLY B 1 82 ? 14.422 25.933 12.435 1.00 43.97 80 GLY B C 1
ATOM 1272 O O . GLY B 1 82 ? 14.618 25.000 13.211 1.00 45.10 80 GLY B O 1
ATOM 1273 N N . ARG B 1 83 ? 15.322 26.893 12.228 1.00 44.15 81 ARG B N 1
ATOM 1274 C CA . ARG B 1 83 ? 16.643 26.908 12.855 1.00 44.37 81 ARG B CA 1
ATOM 1275 C C . ARG B 1 83 ? 16.698 27.840 14.078 1.00 44.62 81 ARG B C 1
ATOM 1276 O O . ARG B 1 83 ? 17.745 28.069 14.675 1.00 44.05 81 ARG B O 1
ATOM 1284 N N . ALA B 1 84 ? 15.534 28.389 14.407 1.00 44.24 82 ALA B N 1
ATOM 1285 C CA . ALA B 1 84 ? 15.260 29.088 15.653 1.00 44.35 82 ALA B CA 1
ATOM 1286 C C . ALA B 1 84 ? 15.285 28.057 16.782 1.00 44.73 82 ALA B C 1
ATOM 1287 O O . ALA B 1 84 ? 16.334 27.762 17.348 1.00 44.10 82 ALA B O 1
#

Nearest PDB structures (foldseek):
  3eus-assembly1_B  TM=1.013E+00  e=7.591E-11  Ruegeria pomeroyi
  3eus-assembly1_A  TM=1.008E+00  e=1.737E-09  Ruegeria pomeroyi
  3g5g-assembly1_A  TM=8.449E-01  e=1.926E-03  Enterobacter sp. RFL1396
  3g5g-assembly5_I  TM=8.318E-01  e=2.693E-03  Enterobacter sp. RFL1396
  4ia8-assembly1_B  TM=8.241E-01  e=2.693E-03  Enterobacter sp. RFL1396

Secondary structure (DSSP, 8-state):
-GGGGGS-SHHHHHHHHHHHHHHHHTT--HHHHHHHTT--HHHHHHHHTTSS--BHHHHHHHHHHTT-GGGHHHHHHHHHHT---/--HHHHHHHHHHHHHHHHTT--HHHHHHHHTS-HHHHHHHHTTSS--BHHHHHHHHHHTT-GGGHHHHHHHHHTT--

Sequence (162 aa):
QAMTKTLRTPEHVYLCQRLRQARLDAGLTQADLAERLDKPQSFVAKVETRERRLDVIEFAKWMAACEGLDVVSEIVATIAEGRAQRTPEHVYLCCQRLRQARLDAGLTQADLAERLDKPQSFVAKVETRERRLDVIEFAKWMAACEGLDVVSEIVATIAEGRA

InterPro domains:
  IPR001387 Cro/C1-type, helix-turn-helix domain [PF01381] (17-63)
  IPR001387 Cro/C1-type, helix-turn-helix domain [PS50943] (17-73)
  IPR001387 Cro/C1-type, helix-turn-helix domain [SM00530] (16-74)
  IPR001387 Cro/C1-type, helix-turn-helix domain [cd00093] (15-65)
  IPR010982 Lambda repressor-like, DNA-binding domain superfamily [G3DSA:1.10.260.40] (1-84)
  IPR010982 Lambda repressor-like, DNA-binding domain superfamily [SSF47413] (11-63)

Solvent-accessible surface area: 8257 Å² total; per-residue (Å²): 139,87,58,6,155,87,6,142,56,88,28,24,71,8,10,12,71,46,1,72,68,11,16,86,115,34,64,15,78,46,41,62,0,1,141,136,30,138,72,85,102,58,13,0,31,97,2,6,63,54,52,82,80,9,10,1,8,34,0,0,95,0,0,36,15,6,143,6,42,124,45,1,43,94,0,0,19,2,1,26,120,54,113,13,150,218,49,88,32,28,28,33,9,15,109,53,2,110,83,11,16,72,114,31,69,17,66,41,47,65,0,3,144,132,29,134,88,82,94,58,16,0,31,98,1,23,80,96,122,80,139,5,19,0,9,37,0,0,94,0,0,34,16,6,139,6,55,126,51,0,46,98,1,0,22,9,1,22,97,64,145,39

Foldseek 3Di:
DVQLVVQPDLLSLLLLVVLVVLQVVLVHDLCRLCVQVVHHSVVSVCSNVRNDDADPVNVVSSCVSSVNPVCPVVSVVCSVVSVSD/DDPLLLLLLVVLVVLCVLLVHDLQRLCVQLVHHSVVSVCSNVVVDPDDPVRVVSSCVSSVNPVCVVVSVVCSVVVVD